Protein AF-A0A645E680-F1 (afdb_monomer_lite)

Organism: NCBI:txid1076179

Secondary structure (DSSP, 8-state):
-PPP-GGGTTSPPHHHHHHHHT-SEEEEEESS--TTHHHHHHHHHHTT-EEEEEEEHHHHHHHHHH-HHHHHHHHH-TTEEEEEE-S---EEEEEESS-EEEEEB-TTS-B----EEE--HHHHHHHHHHHHHHHHTSEEPPP-

Radius of gyration: 14.52 Å; chains: 1; bounding box: 36×28×37 Å

Sequence (144 aa):
MLEADLNRLFEVPEDFKNNLLESKDIKIFLSYFNPLYIEIYAELIRKEAKMCLILTQPVYERMKKDYLEDLKMLVESKNVEIYVCDKIVTLKDVVTDRFCSLVLFDKKGKFDHQRLMSFDESALKWCEELFLYYKNISRRLEKL

InterPro domains:
  IPR013561 Methanogenesis regulatory protein FilR1, middle domain [PF08350] (10-136)

pLDDT: mean 91.75, std 10.26, range [48.5, 98.75]

Structure (mmCIF, N/CA/C/O backbone):
data_AF-A0A645E680-F1
#
_entry.id   AF-A0A645E680-F1
#
loop_
_atom_site.group_PDB
_atom_site.id
_atom_site.type_symbol
_atom_site.label_atom_id
_atom_site.label_alt_id
_atom_site.label_comp_id
_atom_site.label_asym_id
_atom_site.label_entity_id
_atom_site.label_seq_id
_atom_site.pdbx_PDB_ins_code
_atom_site.Cartn_x
_atom_site.Cartn_y
_atom_site.Cartn_z
_atom_site.occupancy
_atom_site.B_iso_or_equiv
_atom_site.auth_seq_id
_atom_site.auth_comp_id
_atom_site.auth_asym_id
_atom_site.auth_atom_id
_atom_site.pdbx_PDB_model_num
ATOM 1 N N . MET A 1 1 ? 13.800 -1.086 -18.216 1.00 48.50 1 MET A N 1
ATOM 2 C CA . MET A 1 1 ? 14.323 -0.934 -16.842 1.00 48.50 1 MET A CA 1
ATOM 3 C C . MET A 1 1 ? 14.767 0.512 -16.730 1.00 48.50 1 MET A C 1
ATOM 5 O O . MET A 1 1 ? 15.573 0.914 -17.557 1.00 48.50 1 MET A O 1
ATOM 9 N N . LEU A 1 2 ? 14.155 1.311 -15.855 1.00 52.44 2 LEU A N 1
ATOM 10 C CA . LEU A 1 2 ? 14.565 2.704 -15.647 1.00 52.44 2 LEU A CA 1
ATOM 11 C C . LEU A 1 2 ? 15.756 2.701 -14.679 1.00 52.44 2 LEU A C 1
ATOM 13 O O . LEU A 1 2 ? 15.671 2.085 -13.618 1.00 52.44 2 LEU A O 1
ATOM 17 N N . GLU A 1 3 ? 16.868 3.312 -15.076 1.00 55.94 3 GLU A N 1
ATOM 18 C CA . GLU A 1 3 ? 18.074 3.430 -14.252 1.00 55.94 3 GLU A CA 1
ATOM 19 C C . GLU A 1 3 ? 17.88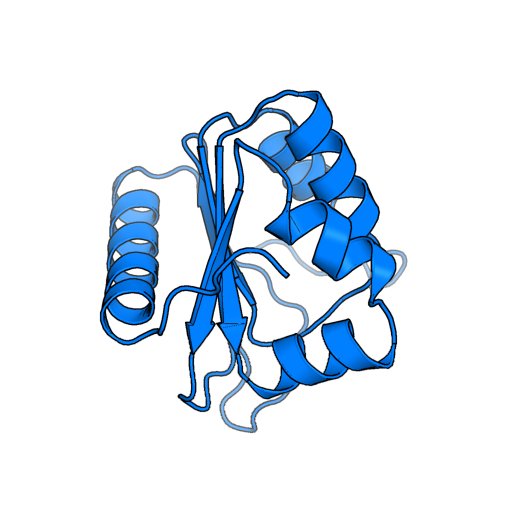4 4.540 -13.206 1.00 55.94 3 GLU A C 1
ATOM 21 O O . GLU A 1 3 ? 17.233 5.551 -13.479 1.00 55.94 3 GLU A O 1
ATOM 26 N N . ALA A 1 4 ? 18.388 4.340 -11.987 1.00 58.44 4 ALA A N 1
ATOM 27 C CA . ALA A 1 4 ? 18.212 5.305 -10.906 1.00 58.44 4 ALA A CA 1
ATOM 28 C C . ALA A 1 4 ? 19.089 6.545 -11.145 1.00 58.44 4 ALA A C 1
ATOM 30 O O . ALA A 1 4 ? 20.316 6.443 -11.149 1.00 58.44 4 ALA A O 1
ATOM 31 N N . ASP A 1 5 ? 18.472 7.720 -11.299 1.00 68.12 5 ASP A N 1
ATOM 32 C CA . ASP A 1 5 ? 19.197 8.993 -11.278 1.00 68.12 5 ASP A CA 1
ATOM 33 C C . ASP A 1 5 ? 19.747 9.226 -9.865 1.00 68.12 5 ASP A C 1
ATOM 35 O O . ASP A 1 5 ? 18.993 9.437 -8.909 1.00 68.12 5 ASP A O 1
ATOM 39 N N . LEU A 1 6 ? 21.075 9.178 -9.732 1.00 68.25 6 LEU A N 1
ATOM 40 C CA . LEU A 1 6 ? 21.770 9.344 -8.456 1.00 68.25 6 LEU A CA 1
ATOM 41 C C . LEU A 1 6 ? 21.432 10.676 -7.769 1.00 68.25 6 LEU A C 1
ATOM 43 O O . LEU A 1 6 ? 21.463 10.751 -6.541 1.00 68.25 6 LEU A O 1
ATOM 47 N N . ASN A 1 7 ? 21.058 11.706 -8.533 1.00 71.94 7 ASN A N 1
ATOM 48 C CA . ASN A 1 7 ? 20.684 13.010 -7.987 1.00 71.94 7 ASN A CA 1
ATOM 49 C C . ASN A 1 7 ? 19.283 13.015 -7.358 1.00 71.94 7 ASN A C 1
ATOM 51 O O . ASN A 1 7 ? 18.967 13.918 -6.590 1.00 71.94 7 ASN A 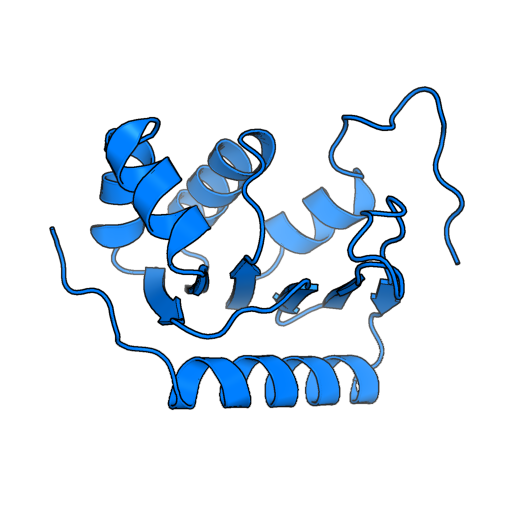O 1
ATOM 55 N N . ARG A 1 8 ? 18.454 12.006 -7.657 1.00 70.50 8 ARG A N 1
ATOM 56 C CA . ARG A 1 8 ? 17.041 11.923 -7.251 1.00 70.50 8 ARG A CA 1
ATOM 57 C C . ARG A 1 8 ? 16.723 10.662 -6.441 1.00 70.50 8 ARG A C 1
ATOM 59 O O . ARG A 1 8 ? 15.561 10.291 -6.304 1.00 70.50 8 ARG A O 1
ATOM 66 N N . LEU A 1 9 ? 17.736 10.008 -5.860 1.00 71.44 9 LEU A N 1
ATOM 67 C CA . LEU A 1 9 ? 17.597 8.740 -5.116 1.00 71.44 9 LEU A CA 1
ATOM 68 C C . LEU A 1 9 ? 16.554 8.774 -3.993 1.00 71.44 9 LEU A C 1
ATOM 70 O O . LEU A 1 9 ? 15.937 7.753 -3.686 1.00 71.44 9 LEU A O 1
ATOM 74 N N . PHE A 1 10 ? 16.385 9.934 -3.359 1.00 74.19 10 PHE A N 1
ATOM 75 C CA . PHE A 1 10 ? 15.465 10.121 -2.239 1.00 74.19 10 PHE A CA 1
ATOM 76 C C . PHE A 1 10 ? 14.117 10.707 -2.661 1.00 74.19 10 PHE A C 1
ATOM 78 O O . PHE A 1 10 ? 13.253 10.903 -1.813 1.00 74.19 10 PHE A O 1
ATOM 85 N N . GLU A 1 11 ? 13.917 10.978 -3.949 1.00 83.12 11 GLU A N 1
ATOM 86 C CA . GLU A 1 11 ? 12.671 11.528 -4.466 1.00 83.12 11 GLU A CA 1
ATOM 87 C C . GLU A 1 11 ? 11.710 10.416 -4.892 1.00 83.12 11 GLU A C 1
ATOM 89 O O . GLU A 1 11 ? 12.100 9.306 -5.264 1.00 83.12 11 GLU A O 1
ATOM 94 N N . VAL A 1 12 ? 10.411 10.713 -4.851 1.00 85.88 12 VAL A N 1
ATOM 95 C CA . VAL A 1 12 ? 9.419 9.857 -5.504 1.00 85.88 12 VAL A CA 1
ATOM 96 C C . VAL A 1 12 ? 9.473 10.169 -7.003 1.00 85.88 12 VAL A C 1
ATOM 98 O O . VAL A 1 12 ? 9.259 11.329 -7.354 1.00 85.88 12 VAL A O 1
ATOM 101 N N . PRO A 1 13 ? 9.718 9.182 -7.890 1.00 87.25 13 PRO A N 1
ATOM 102 C CA . PRO A 1 13 ? 9.742 9.429 -9.329 1.00 87.25 13 PRO A CA 1
ATOM 103 C C . PRO A 1 13 ? 8.4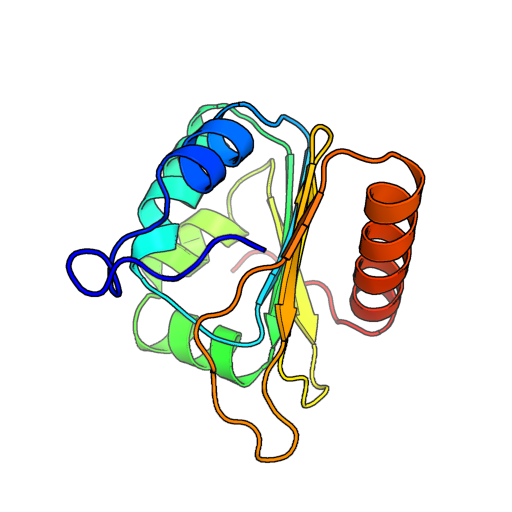38 10.082 -9.799 1.00 87.25 13 PRO A C 1
ATOM 105 O O . PRO A 1 13 ? 7.354 9.596 -9.462 1.00 87.25 13 PRO A O 1
ATOM 108 N N . GLU A 1 14 ? 8.540 11.163 -10.573 1.00 89.31 14 GLU A N 1
ATOM 109 C CA . GLU A 1 14 ? 7.384 11.961 -11.010 1.00 89.31 14 GLU A CA 1
ATOM 110 C C . GLU A 1 14 ? 6.360 11.127 -11.774 1.00 89.31 14 GLU A C 1
ATOM 112 O O . GLU A 1 14 ? 5.181 11.169 -11.436 1.00 89.31 14 GLU A O 1
ATOM 117 N N . ASP A 1 15 ? 6.800 10.286 -12.712 1.00 89.44 15 ASP A N 1
ATOM 118 C CA . ASP A 1 15 ? 5.899 9.419 -13.477 1.00 89.44 15 ASP A CA 1
ATOM 119 C C . ASP A 1 15 ? 5.116 8.461 -12.574 1.00 89.44 15 ASP A C 1
ATOM 121 O O . ASP A 1 15 ? 3.915 8.263 -12.763 1.00 89.44 15 ASP A O 1
ATOM 125 N N . PHE A 1 16 ? 5.764 7.897 -11.550 1.00 92.12 16 PHE A N 1
ATOM 126 C CA . PHE A 1 16 ? 5.084 7.053 -10.569 1.00 92.12 16 PHE A CA 1
ATOM 127 C C . PHE A 1 16 ? 4.067 7.871 -9.764 1.00 92.12 16 PHE A C 1
ATOM 129 O O . PHE A 1 16 ? 2.925 7.442 -9.597 1.00 92.12 16 PHE A O 1
ATOM 136 N N . LYS A 1 17 ? 4.473 9.047 -9.267 1.00 94.50 17 LYS A N 1
ATOM 137 C CA . LYS A 1 17 ? 3.611 9.927 -8.469 1.00 94.50 17 LYS A CA 1
ATOM 138 C C . LYS A 1 17 ? 2.380 10.362 -9.267 1.00 94.50 17 LYS A C 1
ATOM 140 O O . LYS A 1 17 ? 1.270 10.239 -8.760 1.00 94.50 17 LYS A O 1
ATOM 145 N N . ASN A 1 18 ? 2.569 10.821 -10.501 1.00 95.50 18 ASN A N 1
ATOM 146 C CA . ASN A 1 18 ? 1.501 11.304 -11.372 1.00 95.50 18 ASN A CA 1
ATOM 147 C C . ASN A 1 18 ? 0.510 10.183 -11.694 1.00 95.50 18 ASN A C 1
ATOM 149 O O . ASN A 1 18 ? -0.686 10.340 -11.465 1.00 95.50 18 ASN A O 1
ATOM 153 N N . ASN A 1 19 ? 0.996 9.009 -12.114 1.00 96.56 19 ASN A N 1
ATOM 154 C CA . ASN A 1 19 ? 0.112 7.873 -12.387 1.00 96.56 19 ASN A CA 1
ATOM 155 C C . ASN A 1 19 ? -0.668 7.428 -11.142 1.00 96.56 19 ASN A C 1
ATOM 157 O O . ASN A 1 19 ? -1.848 7.087 -11.243 1.00 96.56 19 ASN A O 1
ATOM 161 N N . LEU A 1 20 ? -0.039 7.457 -9.963 1.00 97.25 20 LEU A N 1
ATOM 162 C CA . LEU A 1 20 ? -0.706 7.123 -8.708 1.00 97.25 20 LEU A CA 1
ATOM 163 C C . LEU A 1 20 ? -1.803 8.143 -8.362 1.00 97.25 20 LEU A C 1
ATOM 165 O O . LEU A 1 20 ? -2.927 7.739 -8.089 1.00 97.25 20 LEU A O 1
ATOM 169 N N . LEU A 1 21 ? -1.507 9.446 -8.431 1.00 97.62 21 LEU A N 1
ATOM 170 C CA . LEU A 1 21 ? -2.446 10.539 -8.117 1.00 97.62 21 LEU A CA 1
ATOM 171 C C . LEU A 1 21 ? -3.618 10.682 -9.098 1.00 97.62 21 LEU A C 1
ATOM 173 O O . LEU A 1 21 ? -4.609 11.350 -8.778 1.00 97.62 21 LEU A O 1
ATOM 177 N N . GLU A 1 22 ? -3.506 10.101 -10.290 1.00 97.75 22 GLU A N 1
ATOM 178 C CA . GLU A 1 22 ? -4.585 10.044 -11.277 1.00 97.75 22 GLU A CA 1
ATOM 179 C C . GLU A 1 22 ? -5.357 8.707 -11.276 1.00 97.75 22 GLU A C 1
ATOM 181 O O . GLU A 1 22 ? -6.259 8.525 -12.099 1.00 97.75 22 GLU A O 1
ATOM 186 N N . SER A 1 23 ? -5.000 7.763 -10.400 1.00 98.25 23 SER A N 1
ATOM 187 C CA . SER A 1 23 ? -5.694 6.477 -10.246 1.00 98.25 23 SER A CA 1
ATOM 188 C C . SER A 1 23 ? -6.922 6.604 -9.334 1.00 98.25 23 SER A C 1
ATOM 190 O O . SER A 1 23 ? -6.967 7.464 -8.451 1.00 98.25 23 SER A O 1
ATOM 192 N N . LYS A 1 24 ? -7.928 5.745 -9.536 1.00 98.38 24 LYS A N 1
ATOM 193 C CA . LYS A 1 24 ? -9.190 5.747 -8.767 1.00 98.38 24 LYS A CA 1
ATOM 194 C C . LYS A 1 24 ? -9.332 4.566 -7.814 1.00 98.38 24 LYS A C 1
ATOM 196 O O . LYS A 1 24 ? -9.994 4.710 -6.788 1.00 98.38 24 LYS A O 1
ATOM 201 N N . ASP A 1 25 ? -8.743 3.421 -8.148 1.00 98.56 25 ASP A N 1
ATOM 202 C CA . ASP A 1 25 ? -8.654 2.248 -7.272 1.00 98.56 25 ASP A CA 1
ATOM 203 C C . ASP A 1 25 ? -7.181 1.919 -7.074 1.00 98.56 25 ASP A C 1
ATOM 205 O O . ASP A 1 25 ? -6.456 1.720 -8.043 1.00 98.56 25 ASP A O 1
ATOM 209 N N . ILE A 1 26 ? -6.725 1.913 -5.825 1.00 98.75 26 ILE A N 1
ATOM 210 C CA . ILE A 1 26 ? -5.320 1.775 -5.463 1.00 98.75 26 ILE A CA 1
ATOM 211 C C . ILE A 1 26 ? -5.182 0.698 -4.391 1.00 98.75 26 ILE A C 1
ATOM 213 O O . ILE A 1 26 ? -5.779 0.761 -3.317 1.00 98.75 26 ILE A O 1
ATOM 217 N N . LYS A 1 27 ? -4.328 -0.283 -4.651 1.00 98.75 27 LYS A N 1
ATOM 218 C CA . LYS A 1 27 ? -3.991 -1.380 -3.746 1.00 98.75 27 LYS A CA 1
ATOM 219 C C . LYS A 1 27 ? -2.493 -1.322 -3.478 1.00 98.75 27 LYS A C 1
ATOM 221 O O . LYS A 1 27 ? -1.712 -1.272 -4.423 1.00 98.75 27 LYS A O 1
ATOM 226 N N . ILE A 1 28 ? -2.076 -1.264 -2.213 1.00 98.06 28 ILE A N 1
ATOM 227 C CA . ILE A 1 28 ? -0.656 -1.116 -1.858 1.00 98.06 28 ILE A CA 1
ATOM 228 C C . ILE A 1 28 ? -0.267 -2.085 -0.749 1.00 98.06 28 ILE A C 1
ATOM 230 O O . ILE A 1 28 ? -0.817 -2.029 0.348 1.00 98.06 28 ILE A O 1
ATOM 234 N N . PHE A 1 29 ? 0.738 -2.918 -1.002 1.00 97.81 29 PHE A N 1
ATOM 235 C CA . PHE A 1 29 ? 1.432 -3.694 0.022 1.00 97.81 29 PHE A CA 1
ATOM 236 C C . PHE A 1 29 ? 2.711 -2.965 0.453 1.00 97.81 29 PHE A C 1
ATOM 238 O O . PHE A 1 29 ? 3.561 -2.646 -0.379 1.00 97.81 29 PHE A O 1
ATOM 245 N N . LEU A 1 30 ? 2.877 -2.718 1.755 1.00 95.12 30 LEU A N 1
ATOM 246 C CA . LEU A 1 30 ? 4.017 -2.010 2.340 1.00 95.12 30 LEU A CA 1
ATOM 247 C C . LEU A 1 30 ? 4.798 -2.911 3.310 1.00 95.12 30 LEU A C 1
ATOM 249 O O . LEU A 1 30 ? 4.424 -3.078 4.477 1.00 95.12 30 LEU A O 1
ATOM 253 N N . SER A 1 31 ? 5.945 -3.433 2.856 1.00 92.88 31 SER A N 1
ATOM 254 C CA . SER A 1 31 ? 6.932 -4.074 3.742 1.00 92.88 31 SER A CA 1
ATOM 255 C C . SER A 1 31 ? 7.961 -3.123 4.347 1.00 92.88 31 SER A C 1
ATOM 257 O O . SER A 1 31 ? 8.761 -3.521 5.189 1.00 92.88 31 SER A O 1
ATOM 259 N N . TYR A 1 32 ? 7.982 -1.874 3.895 1.00 90.56 32 TYR A N 1
ATOM 260 C CA . TYR A 1 32 ? 8.831 -0.823 4.432 1.00 90.56 32 TYR A CA 1
ATOM 261 C C . TYR A 1 32 ? 8.071 0.500 4.425 1.00 90.56 32 TYR A C 1
ATOM 263 O O . TYR A 1 32 ? 7.139 0.704 3.644 1.00 90.56 32 TYR A O 1
ATOM 271 N N . PHE A 1 33 ? 8.488 1.407 5.300 1.00 89.44 33 PHE A N 1
ATOM 272 C CA . PHE A 1 33 ? 7.858 2.708 5.460 1.00 89.44 33 PHE A CA 1
ATOM 273 C C . PHE A 1 33 ? 8.753 3.818 4.907 1.00 89.44 33 PHE A C 1
ATOM 275 O O . PHE A 1 33 ? 9.923 3.918 5.283 1.00 89.44 33 PHE A O 1
ATOM 282 N N . ASN A 1 34 ? 8.185 4.661 4.043 1.00 89.00 34 ASN A N 1
ATOM 283 C CA . ASN A 1 34 ? 8.809 5.889 3.563 1.00 89.00 34 ASN A CA 1
ATOM 284 C C . ASN A 1 34 ? 7.833 7.066 3.808 1.00 89.00 34 ASN A C 1
ATOM 286 O O . ASN A 1 34 ? 6.768 7.080 3.182 1.00 89.00 34 ASN A O 1
ATOM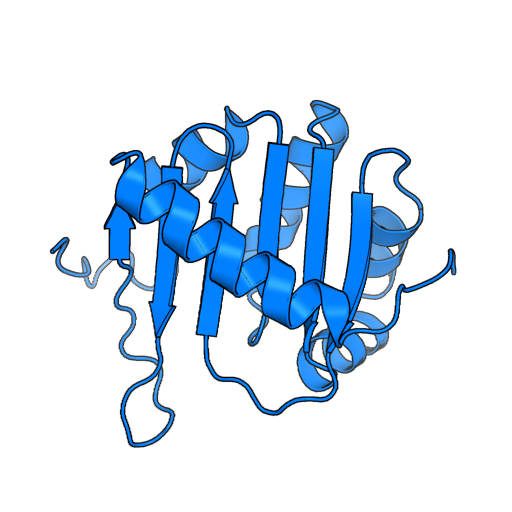 290 N N . PRO A 1 35 ? 8.187 8.038 4.675 1.00 90.62 35 PRO A N 1
ATOM 291 C CA . PRO A 1 35 ? 7.322 9.167 5.029 1.00 90.62 35 PRO A CA 1
ATOM 292 C C . PRO A 1 35 ? 6.869 10.020 3.837 1.00 90.62 35 PRO A C 1
ATOM 294 O O . PRO A 1 35 ? 5.796 10.607 3.884 1.00 90.62 35 PRO A O 1
ATOM 297 N N . LEU A 1 36 ? 7.641 10.056 2.744 1.00 89.69 36 LEU A N 1
ATOM 298 C CA . LEU A 1 36 ? 7.323 10.863 1.558 1.00 89.69 36 LEU A CA 1
ATOM 299 C C . LEU A 1 36 ? 6.010 10.454 0.875 1.00 89.69 36 LEU A C 1
ATOM 301 O O . LEU A 1 36 ? 5.450 11.232 0.107 1.00 89.69 36 LEU A O 1
ATOM 305 N N . TYR A 1 37 ? 5.510 9.243 1.140 1.00 92.12 37 TYR A N 1
ATOM 306 C CA . TYR A 1 37 ? 4.232 8.788 0.595 1.00 92.12 37 TYR A CA 1
ATOM 307 C C . TYR A 1 37 ? 3.017 9.242 1.416 1.00 92.12 37 TYR A C 1
ATOM 309 O O . TYR A 1 37 ? 1.908 9.135 0.903 1.00 92.12 37 TYR A O 1
ATOM 317 N N . ILE A 1 38 ? 3.188 9.764 2.641 1.00 94.56 38 ILE A N 1
ATOM 318 C CA . ILE A 1 38 ? 2.060 10.205 3.483 1.00 94.56 38 ILE A CA 1
ATOM 319 C C . ILE A 1 38 ? 1.253 11.301 2.781 1.00 94.56 38 ILE A C 1
ATOM 321 O O . ILE A 1 38 ? 0.039 11.165 2.650 1.00 94.56 38 ILE A O 1
ATOM 325 N N . GLU A 1 39 ? 1.916 12.339 2.261 1.00 95.19 39 GLU A N 1
ATOM 326 C CA . GLU A 1 39 ? 1.221 13.436 1.571 1.00 95.19 39 GLU A CA 1
ATOM 327 C C . GLU A 1 39 ? 0.508 12.946 0.302 1.00 95.19 39 GLU A C 1
ATOM 329 O O . GLU A 1 39 ? -0.595 13.389 -0.010 1.00 95.19 39 GLU A O 1
ATOM 334 N N . ILE A 1 40 ? 1.094 11.967 -0.396 1.00 96.81 40 ILE A N 1
ATOM 335 C CA . ILE A 1 40 ? 0.461 11.339 -1.562 1.00 96.81 40 ILE A CA 1
ATOM 336 C C . ILE A 1 40 ? -0.823 10.616 -1.136 1.00 96.81 40 ILE A C 1
ATOM 338 O O . ILE A 1 40 ? -1.853 10.760 -1.789 1.00 96.81 40 ILE A O 1
ATOM 342 N N . TYR A 1 41 ? -0.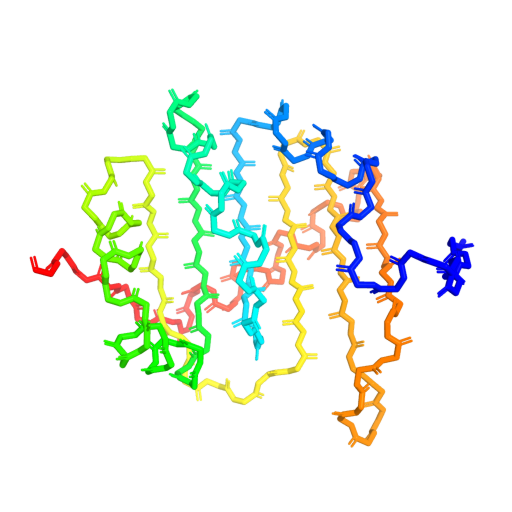796 9.867 -0.030 1.00 97.06 41 TYR A N 1
ATOM 343 C CA . TYR A 1 41 ? -1.990 9.194 0.484 1.00 97.06 41 TYR A CA 1
ATOM 344 C C . TYR A 1 41 ? -3.056 10.192 0.946 1.00 97.06 41 TYR A C 1
ATOM 346 O O . TYR A 1 41 ? -4.233 9.990 0.655 1.00 97.06 41 TYR A O 1
ATOM 354 N N . ALA A 1 42 ? -2.663 11.290 1.597 1.00 97.69 42 ALA A N 1
ATOM 355 C CA . ALA A 1 42 ? -3.579 12.364 1.974 1.00 97.69 42 ALA A CA 1
ATOM 356 C C . ALA A 1 42 ? -4.256 12.992 0.742 1.00 97.69 42 ALA A C 1
ATOM 358 O O . ALA A 1 42 ? -5.464 13.234 0.743 1.00 97.69 42 ALA A O 1
ATOM 359 N N . GLU A 1 43 ? -3.507 13.214 -0.340 1.00 98.06 43 GLU A N 1
ATOM 360 C CA . GLU A 1 43 ? -4.060 13.720 -1.595 1.00 98.06 43 GLU A CA 1
ATOM 361 C C . GLU A 1 43 ? -5.040 12.732 -2.245 1.00 98.06 43 GLU A C 1
ATOM 363 O O . GLU A 1 43 ? -6.125 13.140 -2.665 1.00 98.06 43 GLU A O 1
ATOM 368 N N . LEU A 1 44 ? -4.715 11.436 -2.269 1.00 98.31 44 LEU A N 1
ATOM 369 C CA . LEU A 1 44 ? -5.616 10.386 -2.761 1.00 98.31 44 LEU A CA 1
ATOM 370 C C . LEU A 1 44 ? -6.913 10.310 -1.946 1.00 98.31 44 LEU A C 1
ATOM 372 O O . LEU A 1 44 ? -7.992 10.172 -2.523 1.00 98.31 44 LEU A O 1
ATOM 376 N N . ILE A 1 45 ? -6.823 10.466 -0.619 1.00 98.19 45 ILE A N 1
ATOM 377 C CA . ILE A 1 45 ? -7.997 10.544 0.259 1.00 98.19 45 ILE A CA 1
ATOM 378 C C . ILE A 1 45 ? -8.880 11.725 -0.139 1.00 98.19 45 ILE A C 1
ATOM 380 O O . ILE A 1 45 ? -10.079 11.538 -0.345 1.00 98.19 45 ILE A O 1
ATOM 384 N N . ARG A 1 46 ? -8.296 12.924 -0.290 1.00 98.00 46 ARG A N 1
ATOM 385 C CA . ARG A 1 46 ? -9.020 14.148 -0.682 1.00 98.00 46 ARG A CA 1
ATOM 386 C C . ARG A 1 46 ? -9.680 14.030 -2.058 1.00 98.00 46 ARG A C 1
ATOM 388 O O . ARG A 1 46 ? -10.742 14.604 -2.267 1.00 98.00 46 ARG A O 1
ATOM 395 N N . LYS A 1 47 ? -9.073 13.275 -2.978 1.00 97.94 47 LYS A N 1
ATOM 396 C CA . LYS A 1 47 ? -9.627 12.950 -4.305 1.00 97.94 47 LYS A CA 1
ATOM 397 C C . LYS A 1 47 ? -10.697 11.852 -4.276 1.00 97.94 47 LYS A C 1
ATOM 399 O O . LYS A 1 47 ? -11.186 11.465 -5.333 1.00 97.94 47 LYS A O 1
ATOM 404 N N . GLU A 1 48 ? -11.041 11.339 -3.095 1.00 98.06 48 GLU A N 1
ATOM 405 C CA . GLU A 1 48 ? -11.982 10.235 -2.885 1.00 98.06 48 GLU A CA 1
ATOM 406 C C . GLU A 1 48 ? -11.595 8.931 -3.608 1.00 98.06 48 GLU A C 1
ATOM 408 O O . GLU A 1 48 ? -12.443 8.072 -3.856 1.00 98.06 48 GLU A O 1
ATOM 413 N N . ALA A 1 49 ? -10.307 8.743 -3.916 1.00 98.50 49 ALA A N 1
ATOM 414 C CA . ALA A 1 49 ? -9.823 7.512 -4.528 1.00 98.50 49 ALA A CA 1
ATOM 415 C C . ALA A 1 49 ? -9.948 6.345 -3.538 1.00 98.50 49 ALA A C 1
ATOM 417 O O . ALA A 1 49 ? -9.671 6.495 -2.345 1.00 98.50 49 ALA A O 1
ATOM 418 N N . LYS A 1 50 ? -10.362 5.172 -4.015 1.00 98.62 50 LYS A N 1
ATOM 419 C CA . LYS A 1 50 ? -10.450 3.972 -3.183 1.00 98.62 50 LYS A CA 1
ATOM 420 C C . LYS A 1 50 ? -9.044 3.445 -2.925 1.00 98.62 50 LYS A C 1
ATOM 422 O O . LYS A 1 50 ? -8.309 3.173 -3.868 1.00 98.62 50 LYS A O 1
ATOM 427 N N . MET A 1 51 ? -8.681 3.269 -1.658 1.00 98.38 51 MET A N 1
ATOM 428 C CA . MET A 1 51 ? -7.391 2.711 -1.266 1.00 98.38 51 MET A CA 1
ATOM 429 C C . MET A 1 51 ? -7.549 1.457 -0.410 1.00 98.38 51 MET A C 1
ATOM 431 O O . MET A 1 51 ? -8.354 1.414 0.517 1.00 98.38 51 MET A O 1
ATOM 435 N N . CYS A 1 52 ? -6.733 0.444 -0.682 1.00 98.62 52 CYS A N 1
ATOM 436 C CA . CYS A 1 52 ? -6.587 -0.744 0.149 1.00 98.62 52 CYS A CA 1
ATOM 437 C C . CYS A 1 52 ? -5.106 -0.936 0.484 1.00 98.62 52 CYS A C 1
ATOM 439 O O . CYS A 1 52 ? -4.302 -1.268 -0.386 1.00 98.62 52 CYS A O 1
ATOM 441 N N . LEU A 1 53 ? -4.740 -0.732 1.746 1.00 98.19 53 LEU A N 1
ATOM 442 C CA . LEU A 1 53 ? -3.371 -0.844 2.234 1.00 98.19 53 LEU A CA 1
ATOM 443 C C . LEU A 1 53 ? -3.180 -2.163 2.982 1.00 98.19 53 LEU A C 1
ATOM 445 O O . LEU A 1 53 ? -3.994 -2.528 3.826 1.00 98.19 53 LEU A O 1
ATOM 449 N N . ILE A 1 54 ? -2.078 -2.855 2.717 1.00 98.50 54 ILE A N 1
ATOM 450 C CA . ILE A 1 54 ? -1.577 -3.952 3.546 1.00 98.50 54 ILE A CA 1
ATOM 451 C C . ILE A 1 54 ? -0.256 -3.491 4.147 1.00 98.50 54 ILE A C 1
ATOM 453 O O . ILE A 1 54 ? 0.689 -3.184 3.423 1.00 98.50 54 ILE A O 1
ATOM 457 N N . LEU A 1 55 ? -0.183 -3.439 5.471 1.00 97.50 55 LEU A N 1
ATOM 458 C CA . LEU A 1 55 ? 1.019 -3.083 6.213 1.00 97.50 55 LEU A CA 1
ATOM 459 C C . LEU A 1 55 ? 1.612 -4.349 6.815 1.00 97.50 55 LEU A C 1
ATOM 461 O O . LEU A 1 55 ? 0.902 -5.130 7.441 1.00 97.50 55 LEU A O 1
ATOM 465 N N . THR A 1 56 ? 2.918 -4.552 6.692 1.00 97.00 56 THR A N 1
ATOM 466 C CA . THR A 1 56 ? 3.575 -5.544 7.557 1.00 97.00 56 THR A CA 1
ATOM 467 C C . THR A 1 56 ? 3.536 -5.089 9.018 1.00 97.00 56 THR A C 1
ATOM 469 O O . THR A 1 56 ? 3.515 -3.886 9.297 1.00 97.00 56 THR A O 1
ATOM 472 N N . GLN A 1 57 ? 3.569 -6.034 9.961 1.00 96.50 57 GLN A N 1
ATOM 473 C CA . GLN A 1 57 ? 3.557 -5.725 11.396 1.00 96.50 57 GLN A CA 1
ATOM 474 C C . GLN A 1 57 ? 4.621 -4.672 11.806 1.00 96.50 57 GLN A C 1
ATOM 476 O O . GLN A 1 57 ? 4.255 -3.723 12.500 1.00 96.50 57 GLN A O 1
ATOM 481 N N . PRO A 1 58 ? 5.890 -4.710 11.335 1.00 95.62 58 PRO A N 1
ATOM 482 C CA . PRO A 1 58 ? 6.869 -3.661 11.648 1.00 95.62 58 PRO A CA 1
ATOM 483 C C . PRO A 1 58 ? 6.510 -2.274 11.096 1.00 95.62 58 PRO A C 1
ATOM 485 O O . PRO A 1 58 ? 6.783 -1.265 11.745 1.00 95.62 58 PRO A O 1
ATOM 488 N N . VAL A 1 59 ? 5.896 -2.203 9.908 1.00 96.12 59 VAL A N 1
ATOM 489 C CA . VAL A 1 59 ? 5.429 -0.934 9.327 1.00 96.12 59 VAL A CA 1
ATOM 490 C C . VAL A 1 59 ? 4.275 -0.369 10.148 1.00 96.12 59 VAL A C 1
ATOM 492 O O . VAL A 1 59 ? 4.303 0.812 10.486 1.00 96.12 59 VAL A O 1
ATOM 495 N N . TYR A 1 60 ? 3.303 -1.208 10.514 1.00 96.94 60 TYR A N 1
ATOM 496 C CA . TYR A 1 60 ? 2.182 -0.810 11.363 1.00 96.94 60 TYR A CA 1
ATOM 497 C C . TYR A 1 60 ? 2.656 -0.269 12.721 1.00 96.94 60 TYR A C 1
ATOM 499 O O . TYR A 1 60 ? 2.269 0.834 13.103 1.00 96.94 60 TYR A O 1
ATOM 507 N N . GLU A 1 61 ? 3.543 -0.987 13.417 1.00 96.62 61 GLU A N 1
ATOM 508 C CA . GLU A 1 61 ? 4.066 -0.544 14.718 1.00 96.62 61 GLU A CA 1
ATOM 509 C C . GLU A 1 61 ? 4.863 0.760 14.612 1.00 96.62 61 GLU A C 1
ATOM 511 O O . GLU A 1 61 ? 4.714 1.648 15.452 1.00 96.62 61 GLU A O 1
ATOM 516 N N . ARG A 1 62 ? 5.660 0.927 13.548 1.00 96.69 62 ARG A N 1
ATOM 517 C CA . ARG A 1 62 ? 6.371 2.187 13.300 1.00 96.69 62 ARG A CA 1
ATOM 518 C C . ARG A 1 62 ? 5.403 3.345 13.077 1.00 96.69 62 ARG A C 1
ATOM 520 O O . ARG A 1 62 ? 5.596 4.405 13.661 1.00 96.69 62 ARG A O 1
ATOM 527 N N . MET A 1 63 ? 4.364 3.156 12.264 1.00 96.81 63 MET A N 1
ATOM 528 C CA . MET A 1 63 ? 3.355 4.196 12.041 1.00 96.81 63 MET A CA 1
ATOM 529 C C . MET A 1 63 ? 2.617 4.538 13.335 1.00 96.81 63 MET A C 1
ATOM 531 O O . MET A 1 63 ? 2.471 5.707 13.662 1.00 96.81 63 MET A O 1
ATOM 535 N N . LYS A 1 64 ? 2.224 3.534 14.122 1.00 96.38 64 LYS A N 1
ATOM 536 C CA . LYS A 1 64 ? 1.552 3.740 15.408 1.00 96.38 64 LYS A CA 1
ATOM 537 C C . LYS A 1 64 ? 2.416 4.507 16.414 1.00 96.38 64 LYS A C 1
ATOM 539 O O . LYS A 1 64 ? 1.883 5.300 17.184 1.00 96.38 64 LYS A O 1
ATOM 544 N N . LYS A 1 65 ? 3.729 4.261 16.420 1.00 97.31 65 LYS A N 1
ATOM 545 C CA . LYS A 1 65 ? 4.679 4.891 17.344 1.00 97.31 65 LYS A CA 1
ATOM 546 C C . LYS A 1 65 ? 5.081 6.304 16.915 1.00 97.31 65 LYS A C 1
ATOM 548 O O . LYS A 1 65 ? 5.075 7.206 17.746 1.00 97.31 65 LYS A O 1
ATOM 553 N N . ASP A 1 66 ? 5.441 6.476 15.645 1.00 97.62 66 ASP A N 1
ATOM 554 C CA . ASP A 1 66 ? 6.134 7.676 15.163 1.00 97.62 66 ASP A CA 1
ATOM 555 C C . ASP A 1 66 ? 5.238 8.580 14.284 1.00 97.62 66 ASP A C 1
ATOM 557 O O . ASP A 1 66 ? 5.558 9.750 14.099 1.00 97.62 66 ASP A O 1
ATOM 561 N N . TYR A 1 67 ? 4.120 8.061 13.751 1.00 96.88 67 TYR A N 1
ATOM 562 C CA . TYR A 1 67 ? 3.231 8.726 12.775 1.00 96.88 67 TYR A CA 1
ATOM 563 C C . TYR A 1 67 ? 1.745 8.487 13.101 1.00 96.88 67 TYR A C 1
ATOM 565 O O . TYR A 1 67 ? 0.936 8.153 12.231 1.00 96.88 67 TYR A O 1
ATOM 573 N N . LEU A 1 68 ? 1.382 8.587 14.386 1.00 96.31 68 LEU A N 1
ATOM 574 C CA . LEU A 1 68 ? 0.056 8.186 14.868 1.00 96.31 68 LEU A CA 1
ATOM 575 C C . LEU A 1 68 ? -1.083 8.963 14.194 1.00 96.31 68 LEU A C 1
ATOM 577 O O . LEU A 1 68 ? -2.099 8.367 13.848 1.00 96.31 68 LEU A O 1
ATOM 581 N N . GLU A 1 69 ? -0.917 10.270 13.991 1.00 97.06 69 GLU A N 1
ATOM 582 C CA . GLU A 1 69 ? -1.944 11.108 13.359 1.00 97.06 69 GLU A CA 1
ATOM 583 C C . GLU A 1 69 ? -2.140 10.757 11.876 1.00 97.06 69 GLU A C 1
ATOM 585 O O . GLU A 1 69 ? -3.275 10.676 11.410 1.00 97.06 69 GLU A O 1
ATOM 590 N N . ASP A 1 70 ? -1.066 10.417 11.157 1.00 96.75 70 ASP A N 1
ATOM 591 C CA . ASP A 1 70 ? -1.159 9.938 9.773 1.00 96.75 70 ASP A CA 1
ATOM 592 C C . ASP A 1 70 ? -1.840 8.566 9.699 1.00 96.75 70 ASP A C 1
ATOM 594 O O . ASP A 1 70 ? -2.651 8.306 8.808 1.00 96.75 70 ASP A O 1
ATOM 598 N N . LEU A 1 71 ? -1.542 7.676 10.654 1.00 96.81 71 LEU A N 1
ATOM 599 C CA . LEU A 1 71 ? -2.212 6.383 10.752 1.00 96.81 71 LEU A CA 1
ATOM 600 C C . LEU A 1 71 ? -3.711 6.553 11.033 1.00 96.81 71 LEU A C 1
ATOM 602 O O . LEU A 1 71 ? -4.514 5.900 10.371 1.00 96.81 71 LEU A O 1
ATOM 606 N N . LYS A 1 72 ? -4.095 7.434 11.967 1.00 96.88 72 LYS A N 1
ATOM 607 C CA . LYS A 1 72 ? -5.506 7.751 12.245 1.00 96.88 72 LYS A CA 1
ATOM 608 C C . LYS A 1 72 ? -6.204 8.311 11.013 1.00 96.88 72 LYS A C 1
ATOM 610 O O . LYS A 1 72 ? -7.250 7.792 10.642 1.00 96.88 72 LYS A O 1
ATOM 615 N N . MET A 1 73 ? -5.590 9.279 10.324 1.00 96.69 73 MET A N 1
ATOM 616 C CA . MET A 1 73 ? -6.120 9.829 9.072 1.00 96.69 73 MET A CA 1
ATOM 617 C C . MET A 1 73 ? -6.442 8.712 8.069 1.00 96.69 73 MET A C 1
ATOM 619 O O . MET A 1 73 ? -7.528 8.693 7.489 1.00 96.69 73 MET A O 1
ATOM 623 N N . LEU A 1 74 ? -5.523 7.762 7.875 1.00 96.88 74 LEU A N 1
ATOM 624 C CA . LEU A 1 74 ? -5.733 6.639 6.960 1.00 96.88 74 LEU A CA 1
ATOM 625 C C . LEU A 1 74 ? -6.845 5.703 7.449 1.00 96.88 74 LEU A C 1
ATOM 627 O O . LEU A 1 74 ? -7.688 5.305 6.655 1.00 96.88 74 LEU A O 1
ATOM 631 N N . VAL A 1 75 ? -6.859 5.349 8.734 1.00 96.25 75 VAL A N 1
ATOM 632 C CA . VAL A 1 75 ? -7.820 4.393 9.309 1.00 96.25 75 VAL A CA 1
ATOM 633 C C . VAL A 1 75 ? -9.249 4.949 9.354 1.00 96.25 75 VAL A C 1
ATOM 635 O O . VAL A 1 75 ? -10.217 4.215 9.148 1.00 96.25 75 VAL A O 1
ATOM 638 N N . GLU A 1 76 ? -9.405 6.239 9.635 1.00 96.25 76 GLU A N 1
ATOM 639 C CA . GLU A 1 76 ? -10.713 6.877 9.804 1.00 96.25 76 GLU A CA 1
ATOM 640 C C . GLU A 1 76 ? -11.370 7.251 8.464 1.00 96.25 76 GLU A C 1
ATOM 642 O O . GLU A 1 76 ? -12.596 7.411 8.392 1.00 96.25 76 GLU A O 1
ATOM 647 N N . SER A 1 77 ? -10.578 7.336 7.390 1.00 97.31 77 SER A N 1
ATOM 648 C CA . SER A 1 77 ? -11.034 7.705 6.049 1.00 97.31 77 SER A CA 1
ATOM 649 C C . SER A 1 77 ? -12.002 6.680 5.448 1.00 97.31 77 SER A C 1
ATOM 651 O O . SER A 1 77 ? -11.713 5.490 5.349 1.00 97.31 77 SER A O 1
ATOM 653 N N . LYS A 1 78 ? -13.161 7.153 4.966 1.00 96.88 78 LYS A N 1
ATOM 654 C CA . LYS A 1 78 ? -14.245 6.308 4.412 1.00 96.88 78 LYS A CA 1
ATOM 655 C C . LYS A 1 78 ? -13.835 5.474 3.189 1.00 96.88 78 LYS A C 1
ATOM 657 O O . LYS A 1 78 ? -14.450 4.450 2.912 1.00 96.88 78 LYS A O 1
ATOM 662 N N . ASN A 1 79 ? -12.845 5.946 2.439 1.00 97.94 79 ASN A N 1
ATOM 663 C CA . ASN A 1 79 ? -12.365 5.382 1.180 1.00 97.94 79 ASN A CA 1
ATOM 664 C C . ASN A 1 79 ? -11.069 4.577 1.342 1.00 97.94 79 ASN A C 1
ATOM 666 O O . ASN A 1 79 ? -10.451 4.229 0.338 1.00 97.94 79 ASN A O 1
ATOM 670 N N . VAL A 1 80 ? -10.661 4.274 2.576 1.00 98.31 80 VAL A N 1
ATOM 671 C CA . VAL A 1 80 ? -9.436 3.528 2.868 1.00 98.31 80 VAL A CA 1
ATOM 672 C C . VAL A 1 80 ? -9.768 2.269 3.664 1.00 98.31 80 VAL A C 1
ATOM 674 O O . VAL A 1 80 ? -10.445 2.310 4.686 1.00 98.31 80 VAL A O 1
ATOM 677 N N . GLU A 1 81 ? -9.264 1.130 3.203 1.00 98.19 81 GLU A N 1
ATOM 678 C CA . GLU A 1 81 ? -9.190 -0.098 3.989 1.00 98.19 81 GLU A CA 1
ATOM 679 C C . GLU A 1 81 ? -7.735 -0.377 4.356 1.00 98.19 81 GLU A C 1
ATOM 681 O O . GLU A 1 81 ? -6.852 -0.266 3.506 1.00 98.19 81 GLU A O 1
ATOM 686 N N . ILE A 1 82 ? -7.480 -0.794 5.597 1.00 98.19 82 ILE A N 1
ATOM 687 C CA . ILE A 1 82 ? -6.140 -1.178 6.048 1.00 98.19 82 ILE A CA 1
ATOM 688 C C . ILE A 1 82 ? -6.168 -2.603 6.589 1.00 98.19 82 ILE A C 1
ATOM 690 O O . ILE A 1 82 ? -7.074 -2.993 7.324 1.00 98.19 82 ILE A O 1
ATOM 694 N N . TYR A 1 83 ? -5.147 -3.370 6.231 1.00 98.38 83 TYR A N 1
ATOM 695 C CA . TYR A 1 83 ? -4.894 -4.723 6.698 1.00 98.38 83 TYR A CA 1
ATOM 696 C C . TYR A 1 83 ? -3.479 -4.807 7.265 1.00 98.38 83 TYR A C 1
ATOM 698 O O . TYR A 1 83 ? -2.581 -4.086 6.826 1.00 98.38 83 TYR A O 1
ATOM 706 N N . VAL A 1 84 ? -3.272 -5.704 8.225 1.00 98.06 84 VAL A N 1
ATOM 707 C CA . VAL A 1 84 ? -1.961 -5.985 8.812 1.00 98.06 84 VAL A CA 1
ATOM 708 C C . VAL A 1 84 ? -1.557 -7.426 8.514 1.00 98.06 84 VAL A C 1
ATOM 710 O O . VAL A 1 84 ? -2.307 -8.362 8.795 1.00 98.06 84 VAL A O 1
ATOM 713 N N . CYS A 1 85 ? -0.373 -7.586 7.928 1.00 97.25 85 CYS A N 1
ATOM 714 C CA . CYS A 1 85 ? 0.229 -8.858 7.555 1.00 97.25 85 CYS A CA 1
ATOM 715 C C . CYS A 1 85 ? 1.373 -9.208 8.515 1.00 97.25 85 CYS A C 1
ATOM 717 O O . CYS A 1 85 ? 2.364 -8.478 8.609 1.00 97.25 85 CYS A O 1
ATOM 719 N N . ASP A 1 86 ? 1.272 -10.359 9.179 1.00 94.50 86 ASP A N 1
ATOM 720 C CA . ASP A 1 86 ? 2.295 -10.837 10.123 1.00 94.50 86 ASP A CA 1
ATOM 721 C C . ASP A 1 86 ? 3.445 -11.591 9.431 1.00 94.50 86 ASP A C 1
ATOM 723 O O . ASP A 1 86 ? 4.426 -11.981 10.066 1.00 94.50 86 ASP A O 1
ATOM 727 N N . LYS A 1 87 ? 3.352 -11.821 8.113 1.00 91.25 87 LYS A N 1
ATOM 728 C CA . LYS A 1 87 ? 4.427 -12.464 7.352 1.00 91.25 87 LYS A CA 1
ATOM 729 C C . LYS A 1 87 ? 5.611 -11.515 7.191 1.00 91.25 87 LYS A C 1
ATOM 731 O O . LYS A 1 87 ? 5.456 -10.343 6.853 1.00 91.25 87 LYS A O 1
ATOM 736 N N . ILE A 1 88 ? 6.812 -12.070 7.338 1.00 85.19 88 ILE A N 1
ATOM 737 C CA . ILE A 1 88 ? 8.048 -11.396 6.944 1.00 85.19 88 ILE A CA 1
ATOM 738 C C . ILE A 1 88 ? 8.115 -11.440 5.420 1.00 85.19 88 ILE A C 1
ATOM 740 O O . ILE A 1 88 ? 8.318 -12.494 4.821 1.00 85.19 88 ILE A O 1
ATOM 744 N N . VAL A 1 89 ? 7.894 -10.288 4.806 1.00 85.06 89 VAL A N 1
ATOM 745 C CA . VAL A 1 89 ? 7.903 -10.099 3.358 1.00 85.06 89 VAL A CA 1
ATOM 746 C C . VAL A 1 89 ? 8.792 -8.902 3.067 1.00 85.06 89 VAL A C 1
ATOM 748 O O . VAL A 1 89 ? 8.797 -7.943 3.831 1.00 85.06 89 VAL A O 1
ATOM 751 N N . THR A 1 90 ? 9.543 -8.948 1.975 1.00 86.31 90 THR A N 1
ATOM 752 C CA . THR A 1 90 ? 10.407 -7.852 1.526 1.00 86.31 90 THR A CA 1
ATOM 753 C C . THR A 1 90 ? 10.001 -7.444 0.117 1.00 86.31 90 THR A C 1
ATOM 755 O O . THR A 1 90 ? 10.654 -7.806 -0.863 1.00 86.31 90 THR A O 1
ATOM 758 N N . LEU A 1 91 ? 8.874 -6.739 0.017 1.00 89.75 91 LEU A N 1
ATOM 759 C CA . LEU A 1 91 ? 8.376 -6.175 -1.229 1.00 89.75 91 LEU A CA 1
ATOM 760 C C . LEU A 1 91 ? 7.493 -4.953 -0.968 1.00 89.75 91 LEU A C 1
ATOM 762 O O . LEU A 1 91 ? 6.804 -4.859 0.050 1.00 89.75 91 LEU A O 1
ATOM 766 N N . LYS A 1 92 ? 7.464 -4.043 -1.936 1.00 91.75 92 LYS A N 1
ATOM 767 C CA . LYS A 1 92 ? 6.368 -3.090 -2.087 1.00 91.75 92 LYS A CA 1
ATOM 768 C C . LYS A 1 92 ? 5.663 -3.385 -3.395 1.00 91.75 92 LYS A C 1
ATOM 770 O O . LYS A 1 92 ? 6.303 -3.374 -4.439 1.00 91.75 92 LYS A O 1
ATOM 775 N N . ASP A 1 93 ? 4.366 -3.620 -3.307 1.00 94.88 93 ASP A N 1
ATOM 776 C CA . ASP A 1 93 ? 3.490 -3.829 -4.454 1.00 94.88 93 ASP A CA 1
ATOM 777 C C . ASP A 1 93 ? 2.471 -2.696 -4.498 1.00 94.88 93 ASP A C 1
ATOM 779 O O . ASP A 1 93 ? 1.962 -2.272 -3.459 1.00 94.88 93 ASP A O 1
ATOM 783 N N . VAL A 1 94 ? 2.240 -2.154 -5.683 1.00 97.44 94 VAL A N 1
ATOM 784 C CA . VAL A 1 94 ? 1.279 -1.092 -5.962 1.00 97.44 94 VAL A CA 1
ATOM 785 C C . VAL A 1 94 ? 0.516 -1.534 -7.191 1.00 97.44 94 VAL A C 1
ATOM 787 O O . VAL A 1 94 ? 1.115 -1.709 -8.246 1.00 97.44 94 VAL A O 1
ATOM 790 N N . VAL A 1 95 ? -0.795 -1.660 -7.075 1.00 98.25 95 VAL A N 1
ATOM 791 C CA . VAL A 1 95 ? -1.679 -2.008 -8.184 1.00 98.25 95 VAL A CA 1
ATOM 792 C C . VAL A 1 95 ? -2.759 -0.955 -8.260 1.00 98.25 95 VAL A C 1
ATOM 794 O O . VAL A 1 95 ? -3.388 -0.643 -7.248 1.00 98.25 95 VAL A O 1
ATOM 797 N N . THR A 1 96 ? -2.972 -0.397 -9.443 1.00 98.50 96 THR A N 1
ATOM 798 C CA . THR A 1 96 ? -4.047 0.559 -9.677 1.00 98.50 96 THR A CA 1
ATOM 799 C C . THR A 1 96 ? -4.905 0.163 -10.867 1.00 98.50 96 THR A C 1
ATOM 801 O O . THR A 1 96 ? -4.609 -0.801 -11.567 1.00 98.50 96 THR A O 1
ATOM 804 N N . ASP A 1 97 ? -5.954 0.935 -11.133 1.00 97.56 97 ASP A N 1
ATOM 805 C CA . ASP A 1 97 ? -6.742 0.854 -12.366 1.00 97.56 97 ASP A CA 1
ATOM 806 C C . ASP A 1 97 ? -5.963 1.270 -13.632 1.00 97.56 97 ASP A C 1
ATOM 808 O O . ASP A 1 97 ? -6.511 1.231 -14.731 1.00 97.56 97 ASP A O 1
ATOM 812 N N . ARG A 1 98 ? -4.692 1.679 -13.498 1.00 96.38 98 ARG A N 1
ATOM 813 C CA . ARG A 1 98 ? -3.867 2.221 -14.590 1.00 96.38 98 ARG A CA 1
ATOM 814 C C . ARG A 1 98 ? -2.522 1.527 -14.757 1.00 96.38 98 ARG A C 1
ATOM 816 O O . ARG A 1 98 ? -2.048 1.403 -15.881 1.00 96.38 98 ARG A O 1
ATOM 823 N N . PHE A 1 99 ? -1.872 1.141 -13.662 1.00 97.62 99 PHE A N 1
ATOM 824 C CA . PHE A 1 99 ? -0.535 0.549 -13.697 1.00 97.62 99 PHE A CA 1
ATOM 825 C C . PHE A 1 99 ? -0.280 -0.329 -12.471 1.00 97.62 99 PHE A C 1
ATOM 827 O O . PHE A 1 99 ? -0.939 -0.198 -11.439 1.00 97.62 99 PHE A O 1
ATOM 834 N N . CYS A 1 100 ? 0.729 -1.190 -12.564 1.00 97.69 100 CYS A N 1
ATOM 835 C CA . CYS A 1 100 ? 1.303 -1.857 -11.405 1.00 97.69 100 CYS A CA 1
ATOM 836 C C . CYS A 1 100 ? 2.769 -1.475 -11.221 1.00 97.69 100 CYS A C 1
ATOM 838 O O . CYS A 1 100 ? 3.486 -1.155 -12.175 1.00 97.69 100 CYS A O 1
ATOM 840 N N . SER A 1 101 ? 3.243 -1.535 -9.982 1.00 95.38 101 SER A N 1
ATOM 841 C CA . SER A 1 101 ? 4.642 -1.349 -9.651 1.00 95.38 101 SER A CA 1
ATOM 842 C C . SER A 1 101 ? 5.082 -2.268 -8.526 1.00 95.38 101 SER A C 1
ATOM 844 O O . SER A 1 101 ? 4.433 -2.354 -7.490 1.00 95.38 101 SER A O 1
ATOM 846 N N . LEU A 1 102 ? 6.249 -2.876 -8.715 1.00 93.12 102 LEU A N 1
ATOM 847 C CA . LEU A 1 102 ? 6.881 -3.757 -7.748 1.00 93.12 102 LEU A CA 1
ATOM 848 C C . LEU A 1 102 ? 8.261 -3.231 -7.391 1.00 93.12 102 LEU A C 1
ATOM 850 O O . LEU A 1 102 ? 9.051 -2.857 -8.260 1.00 93.12 102 LEU A O 1
ATOM 854 N N . VAL A 1 103 ? 8.562 -3.255 -6.103 1.00 90.00 103 VAL A N 1
ATOM 855 C CA . VAL A 1 103 ? 9.914 -3.121 -5.581 1.00 90.00 103 VAL A CA 1
ATOM 856 C C . VAL A 1 103 ? 10.224 -4.386 -4.804 1.00 90.00 103 VAL A C 1
ATOM 858 O O . VAL A 1 103 ? 9.511 -4.722 -3.858 1.00 90.00 103 VAL A O 1
ATOM 861 N N . LEU A 1 104 ? 11.274 -5.085 -5.218 1.00 86.69 104 LEU A N 1
ATOM 862 C CA . LEU A 1 104 ? 11.733 -6.326 -4.611 1.00 86.69 104 LEU A CA 1
ATOM 863 C C . LEU A 1 104 ? 13.086 -6.079 -3.955 1.00 86.69 104 LEU A C 1
ATOM 865 O O . LEU A 1 104 ? 13.857 -5.233 -4.391 1.00 86.69 104 LEU A O 1
ATOM 869 N N . PHE A 1 105 ? 13.361 -6.809 -2.886 1.00 82.81 105 PHE A N 1
ATOM 870 C CA . PHE A 1 105 ? 14.666 -6.773 -2.244 1.00 82.81 105 PHE A CA 1
ATOM 871 C C . PHE A 1 105 ? 15.542 -7.868 -2.851 1.00 82.81 105 PHE A C 1
ATOM 873 O O . PHE A 1 105 ? 15.039 -8.898 -3.310 1.00 82.81 105 PHE A O 1
ATOM 880 N N . ASP A 1 106 ? 16.856 -7.662 -2.838 1.00 78.81 106 ASP A N 1
ATOM 881 C CA . ASP A 1 106 ? 17.789 -8.681 -3.305 1.00 78.81 106 ASP A CA 1
ATOM 882 C C . ASP A 1 106 ? 17.772 -9.930 -2.395 1.00 78.81 106 ASP A C 1
ATOM 884 O O . ASP A 1 106 ? 17.165 -9.962 -1.321 1.00 78.81 106 ASP A O 1
ATOM 888 N N . LYS A 1 107 ? 18.493 -10.987 -2.794 1.00 75.69 107 LYS A N 1
ATOM 889 C CA . LYS A 1 107 ? 18.581 -12.244 -2.020 1.00 75.69 107 LYS A CA 1
ATOM 890 C C . LYS A 1 107 ? 19.164 -12.075 -0.608 1.00 75.69 107 LYS A C 1
ATOM 892 O O . LYS A 1 107 ? 19.079 -13.002 0.191 1.00 75.69 107 LYS A O 1
ATOM 897 N N . LYS A 1 108 ? 19.797 -10.937 -0.314 1.00 79.25 108 LYS A N 1
ATOM 898 C CA . LYS A 1 108 ? 20.356 -10.590 0.997 1.00 79.25 108 LYS A CA 1
ATOM 899 C C . LYS A 1 108 ? 19.411 -9.683 1.795 1.00 79.25 108 LYS A C 1
ATOM 901 O O . LYS A 1 108 ? 19.789 -9.233 2.873 1.00 79.25 108 LYS A O 1
ATOM 906 N N . GLY A 1 109 ? 18.206 -9.413 1.287 1.00 69.88 109 GLY A N 1
ATOM 907 C CA . GLY A 1 109 ? 17.243 -8.512 1.909 1.00 69.88 109 GLY A CA 1
ATOM 908 C C . GLY A 1 109 ? 17.669 -7.048 1.832 1.00 69.88 109 GLY A C 1
ATOM 909 O O . GLY A 1 109 ? 17.244 -6.249 2.665 1.00 69.88 109 GLY A O 1
ATOM 910 N N . LYS A 1 110 ? 18.522 -6.678 0.868 1.00 74.75 110 LYS A N 1
ATOM 911 C CA . LYS A 1 110 ? 18.919 -5.291 0.634 1.00 74.75 110 LYS A CA 1
ATOM 912 C C . LYS A 1 110 ? 18.005 -4.660 -0.408 1.00 74.75 110 LYS A C 1
ATOM 914 O O . LYS A 1 110 ? 17.730 -5.233 -1.459 1.00 74.75 110 LYS A O 1
ATOM 919 N N . PHE A 1 111 ? 17.562 -3.447 -0.100 1.00 71.38 111 PHE A N 1
ATOM 920 C CA . PHE A 1 111 ? 16.867 -2.587 -1.044 1.00 71.38 111 PHE A CA 1
ATOM 921 C C . PHE A 1 111 ? 17.856 -2.124 -2.121 1.00 71.38 111 PHE A C 1
ATOM 923 O O . PHE A 1 111 ? 18.834 -1.434 -1.819 1.00 71.38 111 PHE A O 1
ATOM 930 N N . ASP A 1 112 ? 17.623 -2.520 -3.367 1.00 70.12 112 ASP A N 1
ATOM 931 C CA . ASP A 1 112 ? 18.467 -2.170 -4.514 1.00 70.12 112 ASP A CA 1
ATOM 932 C C . ASP A 1 112 ? 18.003 -0.888 -5.232 1.00 70.12 112 ASP A C 1
ATOM 934 O O . ASP A 1 112 ? 18.622 -0.473 -6.207 1.00 70.12 112 ASP A O 1
ATOM 938 N N . HIS A 1 113 ? 16.963 -0.228 -4.705 1.00 71.06 113 HIS A N 1
ATOM 939 C CA . HIS A 1 113 ? 16.313 0.960 -5.272 1.00 71.06 113 HIS A CA 1
ATOM 940 C C . HIS A 1 113 ? 15.684 0.732 -6.654 1.00 71.06 113 HIS A C 1
ATOM 942 O O . HIS A 1 113 ? 15.275 1.696 -7.303 1.00 71.06 113 HIS A O 1
ATOM 948 N N . GLN A 1 114 ? 15.548 -0.520 -7.099 1.00 78.75 114 GLN A N 1
ATOM 949 C CA . GLN A 1 114 ? 14.912 -0.821 -8.370 1.00 78.75 114 GLN 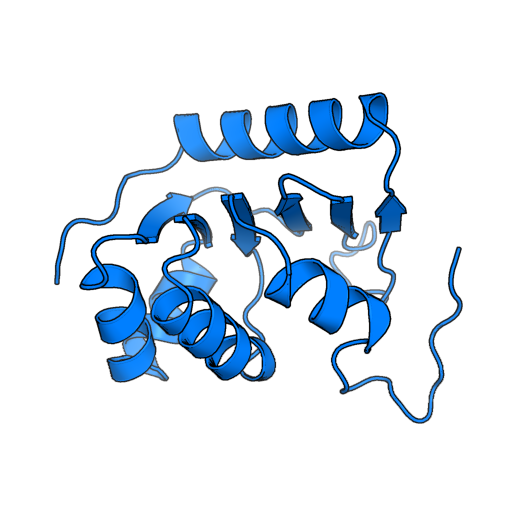A CA 1
ATOM 950 C C . GLN A 1 114 ? 13.396 -0.881 -8.228 1.00 78.75 114 GLN A C 1
ATOM 952 O O . GLN A 1 114 ? 12.830 -1.453 -7.297 1.00 78.75 114 GLN A O 1
ATOM 957 N N . ARG A 1 115 ? 12.724 -0.285 -9.208 1.00 85.69 115 ARG A N 1
ATOM 958 C CA . ARG A 1 115 ? 11.276 -0.323 -9.349 1.00 85.69 115 ARG A CA 1
ATOM 959 C C . ARG A 1 115 ? 10.938 -0.896 -10.711 1.00 85.69 115 ARG A C 1
ATOM 961 O O . ARG A 1 115 ? 11.310 -0.335 -11.738 1.00 85.69 115 ARG A O 1
ATOM 968 N N . LEU A 1 116 ? 10.161 -1.967 -10.710 1.00 90.19 116 LEU A N 1
ATOM 969 C CA . LEU A 1 116 ? 9.443 -2.409 -11.892 1.00 90.19 116 LEU A CA 1
ATOM 970 C C . LEU A 1 116 ? 8.127 -1.640 -11.955 1.00 90.19 116 LEU A C 1
ATOM 972 O O . LEU A 1 116 ? 7.456 -1.455 -10.937 1.00 90.19 116 LEU A O 1
ATOM 976 N N . MET A 1 117 ? 7.783 -1.155 -13.140 1.00 94.12 117 MET A N 1
ATOM 977 C CA . MET A 1 117 ? 6.520 -0.486 -13.422 1.00 94.12 117 MET A CA 1
ATOM 978 C C . MET A 1 117 ? 6.021 -0.993 -14.769 1.00 94.12 117 MET A C 1
ATOM 980 O O . MET A 1 117 ? 6.806 -1.092 -15.713 1.00 94.12 117 MET A O 1
ATOM 984 N N . SER A 1 118 ? 4.745 -1.352 -14.838 1.00 95.25 118 SER A N 1
ATOM 985 C CA . SER A 1 118 ? 4.113 -1.853 -16.054 1.00 95.25 118 SER A CA 1
ATOM 986 C C . SER A 1 118 ? 2.694 -1.317 -16.175 1.00 95.25 118 SER A C 1
ATOM 988 O O . SER A 1 118 ? 2.016 -1.091 -15.174 1.00 95.25 118 SER A O 1
ATOM 990 N N . PHE A 1 119 ? 2.265 -1.141 -17.419 1.00 96.12 119 PHE A N 1
ATOM 991 C CA . PHE A 1 119 ? 0.902 -0.776 -17.811 1.00 96.12 119 PHE A CA 1
ATOM 992 C C . PHE A 1 119 ? 0.207 -1.930 -18.551 1.00 96.12 119 PHE A C 1
ATOM 994 O O . PHE A 1 119 ? -0.913 -1.783 -19.025 1.00 96.12 119 PHE A O 1
ATOM 1001 N N . ASP A 1 120 ? 0.893 -3.068 -18.689 1.00 97.50 120 ASP A N 1
ATOM 1002 C CA . ASP A 1 120 ? 0.366 -4.255 -19.347 1.00 97.50 120 ASP A CA 1
ATOM 1003 C C . ASP A 1 120 ? -0.701 -4.940 -18.481 1.00 97.50 120 ASP A C 1
ATOM 1005 O O . ASP A 1 120 ? -0.525 -5.111 -17.271 1.00 97.50 120 ASP A O 1
ATOM 1009 N N . GLU A 1 121 ? -1.793 -5.367 -19.111 1.00 96.81 121 GLU A N 1
ATOM 1010 C CA . GLU A 1 121 ? -2.946 -5.966 -18.434 1.00 96.81 121 GLU A CA 1
ATOM 1011 C C . GLU A 1 121 ? -2.588 -7.277 -17.715 1.00 96.81 121 GLU A C 1
ATOM 1013 O O . GLU A 1 121 ? -3.071 -7.541 -16.612 1.00 96.81 121 GLU A O 1
ATOM 1018 N N . SER A 1 122 ? -1.689 -8.087 -18.287 1.00 97.62 122 SER A N 1
ATOM 1019 C CA . SER A 1 122 ? -1.255 -9.336 -17.653 1.00 97.62 122 SER A CA 1
ATOM 1020 C C . SER A 1 122 ? -0.382 -9.075 -16.424 1.00 97.62 122 SER A C 1
ATOM 1022 O O . SER A 1 122 ? -0.521 -9.766 -15.412 1.00 97.62 122 SER A O 1
ATOM 1024 N N . ALA A 1 123 ? 0.459 -8.036 -16.469 1.00 97.06 123 ALA A N 1
ATOM 1025 C CA . ALA A 1 123 ? 1.262 -7.610 -15.326 1.00 97.06 123 ALA A CA 1
ATOM 1026 C C . ALA A 1 123 ? 0.385 -7.048 -14.195 1.00 97.06 123 ALA A C 1
ATOM 1028 O O . ALA A 1 123 ? 0.580 -7.411 -13.034 1.00 97.06 123 ALA A O 1
ATOM 1029 N N . LEU A 1 124 ? -0.606 -6.218 -14.538 1.00 97.56 124 LEU A N 1
ATOM 1030 C CA . LEU A 1 124 ? -1.613 -5.700 -13.609 1.00 97.56 124 LEU A CA 1
ATOM 1031 C C . LEU A 1 124 ? -2.336 -6.834 -12.882 1.00 97.56 124 LEU A C 1
ATOM 1033 O O . LEU A 1 124 ? -2.379 -6.850 -11.652 1.00 97.56 124 LEU A O 1
ATOM 1037 N N . LYS A 1 125 ? -2.834 -7.814 -13.644 1.00 97.94 125 LYS A N 1
ATOM 1038 C CA . LYS A 1 125 ? -3.536 -8.975 -13.098 1.00 97.94 125 LYS A CA 1
ATOM 1039 C C . LYS A 1 125 ? -2.652 -9.788 -12.155 1.00 97.94 125 LYS A C 1
ATOM 1041 O O . LYS A 1 125 ? -3.089 -10.138 -11.064 1.00 97.94 125 LYS A O 1
ATOM 1046 N N . TRP A 1 126 ? -1.406 -10.058 -12.542 1.00 98.06 126 TRP A N 1
ATOM 1047 C CA . TRP A 1 126 ? -0.477 -10.809 -11.697 1.00 98.06 126 TRP A CA 1
ATOM 1048 C C . TRP A 1 126 ? -0.175 -10.083 -10.378 1.00 98.06 126 TRP A C 1
ATOM 1050 O O . TRP A 1 126 ? -0.174 -10.706 -9.315 1.00 98.06 126 TRP A O 1
ATOM 1060 N N . CYS A 1 127 ? 0.043 -8.764 -10.419 1.00 97.94 127 CYS A N 1
ATOM 1061 C CA . CYS A 1 127 ? 0.261 -7.985 -9.198 1.00 97.94 127 CYS A CA 1
ATOM 1062 C C . CYS A 1 127 ? -1.009 -7.950 -8.335 1.00 97.94 127 CYS A C 1
ATOM 1064 O O . CYS A 1 127 ? -0.934 -8.081 -7.118 1.00 97.94 127 CYS A O 1
ATOM 1066 N N . GLU A 1 128 ? -2.195 -7.849 -8.943 1.00 98.25 128 GLU A N 1
ATOM 1067 C CA . GLU A 1 128 ? -3.455 -7.919 -8.200 1.00 98.25 128 GLU A CA 1
ATOM 1068 C C . GLU A 1 128 ? -3.639 -9.274 -7.503 1.00 98.25 128 GLU A C 1
ATOM 1070 O O . GLU A 1 128 ? -4.013 -9.315 -6.331 1.00 98.25 128 GLU A O 1
ATOM 1075 N N . GLU A 1 129 ? -3.327 -10.383 -8.177 1.00 98.44 129 GLU A N 1
ATOM 1076 C CA . GLU A 1 129 ? -3.344 -11.726 -7.588 1.00 98.44 129 GLU A CA 1
ATOM 1077 C C . GLU A 1 129 ? -2.377 -11.836 -6.397 1.00 98.44 129 GLU A C 1
ATOM 1079 O O . GLU A 1 129 ? -2.750 -12.365 -5.343 1.00 98.44 129 GLU A O 1
ATOM 1084 N N . LEU A 1 130 ? -1.166 -11.278 -6.521 1.00 97.50 130 LEU A N 1
ATOM 1085 C CA . LEU A 1 130 ? -0.189 -11.206 -5.433 1.00 97.50 130 LEU A CA 1
ATOM 1086 C C . LEU A 1 130 ? -0.722 -10.395 -4.242 1.00 97.50 130 LEU A C 1
ATOM 1088 O O . LEU A 1 130 ? -0.658 -10.852 -3.096 1.00 97.50 130 LEU A O 1
ATOM 1092 N N . PHE A 1 131 ? -1.280 -9.212 -4.500 1.00 98.31 131 PHE A N 1
ATOM 1093 C CA . PHE A 1 131 ? -1.885 -8.370 -3.475 1.00 98.31 131 PHE A CA 1
ATOM 1094 C C . PHE A 1 131 ? -3.032 -9.093 -2.757 1.00 98.31 131 PHE A C 1
ATOM 1096 O O . PHE A 1 131 ? -3.091 -9.104 -1.524 1.00 98.31 131 PHE A O 1
ATOM 1103 N N . LEU A 1 132 ? -3.934 -9.732 -3.510 1.00 98.38 132 LEU A N 1
ATOM 1104 C CA . LEU A 1 132 ? -5.083 -10.459 -2.970 1.00 98.38 132 LEU A CA 1
ATOM 1105 C C . LEU A 1 132 ? -4.660 -11.661 -2.122 1.00 98.38 132 LEU A C 1
ATOM 1107 O O . LEU A 1 132 ? -5.254 -11.890 -1.067 1.00 98.38 132 LEU A O 1
ATOM 1111 N N . TYR A 1 133 ? -3.613 -12.388 -2.524 1.00 98.00 133 TYR A N 1
ATOM 1112 C CA . TYR A 1 133 ? -3.033 -13.451 -1.703 1.00 98.00 133 TYR A CA 1
ATOM 1113 C C . TYR A 1 133 ? -2.644 -12.928 -0.315 1.00 98.00 133 TYR A C 1
ATOM 1115 O O . TYR A 1 133 ? -3.059 -13.494 0.699 1.00 98.00 133 TYR A O 1
ATOM 1123 N N . TYR A 1 134 ? -1.912 -11.811 -0.254 1.00 97.81 134 TYR A N 1
ATOM 1124 C CA . TYR A 1 134 ? -1.528 -11.218 1.024 1.00 97.81 134 TYR A CA 1
ATOM 1125 C C . TYR A 1 134 ? -2.714 -10.639 1.792 1.00 97.81 134 TYR A C 1
ATOM 1127 O O . TYR A 1 134 ? -2.764 -10.789 3.013 1.00 97.81 134 TYR A O 1
ATOM 1135 N N . LYS A 1 135 ? -3.687 -10.025 1.109 1.00 98.00 135 LYS A N 1
ATOM 1136 C CA . LYS A 1 135 ? -4.912 -9.510 1.737 1.00 98.00 135 LYS A CA 1
ATOM 1137 C C . LYS A 1 135 ? -5.655 -10.624 2.476 1.00 98.00 135 LYS A C 1
ATOM 1139 O O . LYS A 1 135 ? -6.021 -10.443 3.632 1.00 98.00 135 LYS A O 1
ATOM 1144 N N . ASN A 1 136 ? -5.813 -11.783 1.835 1.00 97.94 136 ASN A N 1
ATOM 1145 C CA . ASN A 1 136 ? -6.573 -12.923 2.357 1.00 97.94 136 ASN A CA 1
ATOM 1146 C C . ASN A 1 136 ? -5.956 -13.569 3.604 1.00 97.94 136 ASN A C 1
ATOM 1148 O O . ASN A 1 136 ? -6.670 -14.198 4.380 1.00 97.94 136 ASN A O 1
ATOM 1152 N N . ILE A 1 137 ? -4.645 -13.423 3.804 1.00 97.00 137 ILE A N 1
ATOM 1153 C CA . ILE A 1 137 ? -3.939 -13.924 4.994 1.00 97.00 137 ILE A CA 1
ATOM 1154 C C . ILE A 1 137 ? -3.649 -12.823 6.024 1.00 97.00 137 ILE A C 1
ATOM 1156 O O . ILE A 1 137 ? -2.965 -13.078 7.014 1.00 97.00 137 ILE A O 1
ATOM 1160 N N . SER A 1 138 ? -4.123 -11.599 5.781 1.00 97.94 138 SER A N 1
ATOM 1161 C CA . SER A 1 138 ? -3.935 -10.449 6.664 1.00 97.94 138 SER A CA 1
ATOM 1162 C C . SER A 1 138 ? -5.188 -10.188 7.493 1.00 97.94 138 SER A C 1
ATOM 1164 O O . SER A 1 138 ? -6.311 -10.423 7.049 1.00 97.94 138 SER A O 1
ATOM 1166 N N . ARG A 1 139 ? -5.013 -9.631 8.693 1.00 97.62 139 ARG A N 1
ATOM 1167 C CA . ARG A 1 139 ? -6.139 -9.169 9.517 1.00 97.62 139 ARG A CA 1
ATOM 1168 C C . ARG A 1 139 ? -6.558 -7.766 9.096 1.00 97.62 139 ARG A C 1
ATOM 1170 O O . ARG A 1 139 ? -5.701 -6.907 8.902 1.00 97.62 139 ARG A O 1
ATOM 1177 N N . ARG A 1 140 ? -7.860 -7.506 8.985 1.00 97.44 140 ARG A N 1
ATOM 1178 C CA . ARG A 1 140 ? -8.368 -6.141 8.789 1.00 97.44 140 ARG A CA 1
ATOM 1179 C C . ARG A 1 140 ? -8.112 -5.317 10.051 1.00 97.44 140 ARG A C 1
ATOM 1181 O O . ARG A 1 140 ? -8.240 -5.829 11.163 1.00 97.44 140 ARG A O 1
ATOM 1188 N N . LEU A 1 141 ? -7.718 -4.061 9.877 1.00 95.50 141 LEU A N 1
ATOM 1189 C CA . LEU A 1 141 ? -7.629 -3.099 10.966 1.00 95.50 141 LEU A CA 1
ATOM 1190 C C . LEU A 1 141 ? -8.982 -2.396 11.108 1.00 95.50 141 LEU A C 1
ATOM 1192 O O . LEU A 1 141 ? -9.503 -1.848 10.136 1.00 95.50 141 LEU A O 1
ATOM 1196 N N . GLU A 1 142 ? -9.546 -2.444 12.310 1.00 90.00 142 GLU A N 1
ATOM 1197 C CA . GLU A 1 142 ? -10.745 -1.682 12.655 1.00 90.00 142 GLU A CA 1
ATOM 1198 C C . GLU A 1 142 ? -10.403 -0.208 12.876 1.00 90.00 142 GLU A C 1
ATOM 1200 O O . GLU A 1 142 ? -9.234 0.155 13.048 1.00 90.00 142 GLU A O 1
ATOM 1205 N N . LYS A 1 143 ? -11.433 0.642 12.876 1.00 83.69 143 LYS A N 1
ATOM 1206 C CA . LYS A 1 143 ? -11.260 2.055 13.219 1.00 83.69 143 LYS A CA 1
ATOM 1207 C C . LYS A 1 143 ? -10.638 2.194 14.614 1.00 83.69 143 LYS A C 1
ATOM 1209 O O . LYS A 1 143 ? -10.992 1.429 15.513 1.00 83.69 143 LYS A O 1
ATOM 1214 N N . LEU A 1 144 ? -9.675 3.112 14.739 1.00 75.00 144 LEU A N 1
ATOM 1215 C CA . LEU A 1 144 ? -8.969 3.405 15.991 1.00 75.00 144 LEU A CA 1
ATOM 1216 C C . LEU A 1 144 ? -9.852 4.175 16.977 1.00 75.00 144 LEU A C 1
ATOM 1218 O O . LEU A 1 144 ? -10.774 4.884 16.517 1.00 75.00 144 LEU A O 1
#

Foldseek 3Di:
DDDDDPVQLLPDPPVVLVQLLPFQEKEKEDLDDDPNCLVSVVSCLVVLRAYEYEYEPVRVVCCVPPVVVSVLVQQVRPRHWYWYFPDNAQKMWMATPAKIKIFGAPPVSHGPSDMDIDRDPVRNVVSVVVSVVRVVRTGTDHRD